Protein AF-C9KLF7-F1 (afdb_monomer_lite)

Organism: NCBI:txid500635

Structure (mmCIF, N/CA/C/O backbone):
data_AF-C9KLF7-F1
#
_entry.id   AF-C9KLF7-F1
#
loop_
_atom_site.group_PDB
_atom_site.id
_atom_site.type_symbol
_atom_site.label_atom_id
_atom_site.label_alt_id
_atom_site.label_comp_id
_atom_site.label_asym_id
_atom_site.label_entity_id
_atom_site.label_seq_id
_atom_site.pdbx_PDB_ins_code
_atom_site.Cartn_x
_atom_site.Cartn_y
_atom_site.Cartn_z
_atom_site.occupancy
_atom_site.B_iso_or_equiv
_atom_site.auth_seq_id
_atom_site.auth_comp_id
_atom_site.auth_asym_id
_atom_site.auth_atom_id
_atom_site.pdbx_PDB_model_num
ATOM 1 N N . MET A 1 1 ? 39.284 29.975 -32.356 1.00 48.41 1 MET A N 1
ATOM 2 C CA . MET A 1 1 ? 38.634 29.944 -31.021 1.00 48.41 1 MET A CA 1
ATOM 3 C C . MET A 1 1 ? 37.296 29.178 -30.977 1.00 48.41 1 MET A C 1
ATOM 5 O O . MET A 1 1 ? 36.708 29.087 -29.910 1.00 48.41 1 MET A O 1
ATOM 9 N N . VAL A 1 2 ? 36.817 28.586 -32.087 1.00 53.69 2 VAL A N 1
ATOM 10 C CA . VAL A 1 2 ? 35.527 27.852 -32.143 1.00 53.69 2 VAL A CA 1
ATOM 11 C C . VAL A 1 2 ? 35.676 26.346 -31.853 1.00 53.69 2 VAL A C 1
ATOM 13 O O . VAL A 1 2 ? 34.782 25.746 -31.265 1.00 53.69 2 VAL A O 1
ATOM 16 N N . LEU A 1 3 ? 36.837 25.745 -32.152 1.00 50.44 3 LEU A N 1
ATOM 17 C CA . LEU A 1 3 ? 37.071 24.299 -31.981 1.00 50.44 3 LEU A CA 1
ATOM 18 C C . LEU A 1 3 ? 37.065 23.832 -30.508 1.00 50.44 3 LEU A C 1
ATOM 20 O O . LEU A 1 3 ? 36.621 22.731 -30.203 1.00 50.44 3 LEU A O 1
ATOM 24 N N . TRP A 1 4 ? 37.508 24.682 -29.575 1.00 48.72 4 TRP A N 1
ATOM 25 C CA . TRP A 1 4 ? 37.531 24.361 -28.138 1.00 48.72 4 TRP A CA 1
ATOM 26 C C . TRP A 1 4 ? 36.149 24.425 -27.472 1.00 48.72 4 TRP A C 1
ATOM 28 O O . TRP A 1 4 ? 35.921 23.769 -26.458 1.00 48.72 4 TRP A O 1
ATOM 38 N N . LYS A 1 5 ? 35.202 25.175 -28.050 1.00 50.78 5 LYS A N 1
ATOM 39 C CA . LYS A 1 5 ? 33.860 25.362 -27.479 1.00 50.78 5 LYS A CA 1
ATOM 40 C C . LYS A 1 5 ? 32.956 24.141 -27.714 1.00 50.78 5 LYS A C 1
ATOM 42 O O . LYS A 1 5 ? 32.103 23.855 -26.881 1.00 50.78 5 LYS A O 1
ATOM 47 N N . GLY A 1 6 ? 33.203 23.370 -28.780 1.00 52.84 6 GLY A N 1
ATOM 48 C CA . GLY A 1 6 ? 32.495 22.113 -29.071 1.00 52.84 6 GLY A CA 1
ATOM 49 C C . GLY A 1 6 ? 32.897 20.938 -28.168 1.00 52.84 6 GLY A C 1
ATOM 50 O O . GLY A 1 6 ? 32.041 20.153 -27.770 1.00 52.84 6 GLY A O 1
ATOM 51 N N . ILE A 1 7 ? 34.172 20.851 -27.771 1.00 56.72 7 ILE A N 1
ATOM 52 C CA . ILE A 1 7 ? 34.687 19.773 -26.901 1.00 56.72 7 ILE A CA 1
ATOM 53 C C . ILE A 1 7 ? 34.105 19.876 -25.480 1.00 56.72 7 ILE A C 1
ATOM 55 O O . ILE A 1 7 ? 33.766 18.860 -24.873 1.00 56.72 7 ILE A O 1
ATOM 59 N N . GLY A 1 8 ? 33.934 21.099 -24.962 1.00 54.38 8 GLY A N 1
ATOM 60 C CA . GLY A 1 8 ? 33.305 21.333 -23.657 1.00 54.38 8 GLY A CA 1
ATOM 61 C C . GLY A 1 8 ? 31.818 20.958 -23.624 1.00 54.38 8 GLY A C 1
ATOM 62 O O . GLY A 1 8 ? 31.370 20.303 -22.688 1.00 54.38 8 GLY A O 1
ATOM 63 N N . ILE A 1 9 ? 31.061 21.301 -24.674 1.00 56.31 9 ILE A N 1
ATOM 64 C CA . ILE A 1 9 ? 29.629 20.967 -24.789 1.00 56.31 9 ILE A CA 1
ATOM 65 C C . ILE A 1 9 ? 29.423 19.447 -24.895 1.00 56.31 9 ILE A C 1
ATOM 67 O O . ILE A 1 9 ? 28.538 18.898 -24.241 1.00 56.31 9 ILE A O 1
ATOM 71 N N . MET A 1 10 ? 30.276 18.752 -25.654 1.00 57.62 10 MET A N 1
ATOM 72 C CA . MET A 1 10 ? 30.195 17.298 -25.837 1.00 57.62 10 MET A CA 1
ATOM 73 C C . MET A 1 10 ? 30.495 16.523 -24.540 1.00 57.62 10 MET A C 1
ATOM 75 O O . MET A 1 10 ? 29.794 15.563 -24.225 1.00 57.62 10 MET A O 1
ATOM 79 N N . LYS A 1 11 ? 31.473 16.976 -23.736 1.00 59.22 11 LYS A N 1
ATOM 80 C CA . LYS A 1 11 ? 31.754 16.405 -22.403 1.00 59.22 11 LYS A CA 1
ATOM 81 C C . LYS A 1 11 ? 30.580 16.568 -21.436 1.00 59.22 11 LYS A C 1
ATOM 83 O O . LYS A 1 11 ? 30.246 15.625 -20.724 1.00 59.22 11 LYS A O 1
ATOM 88 N N . ASN A 1 12 ? 29.941 17.736 -21.434 1.00 66.06 12 ASN A N 1
ATOM 89 C CA . ASN A 1 12 ? 28.824 18.022 -20.533 1.00 66.06 12 ASN A CA 1
ATOM 90 C C . ASN A 1 12 ? 27.560 17.232 -20.916 1.00 66.06 12 ASN A C 1
ATOM 92 O O . ASN A 1 12 ? 26.843 16.767 -20.036 1.00 66.06 12 ASN A O 1
ATOM 96 N N . GLY A 1 13 ? 27.320 17.019 -22.215 1.00 67.50 13 GLY A N 1
ATOM 97 C CA . GLY A 1 13 ? 26.213 16.188 -22.699 1.00 67.50 13 GLY A CA 1
ATOM 98 C C . GLY A 1 13 ? 26.363 14.708 -22.331 1.00 67.50 13 GLY A C 1
ATOM 99 O O . GLY A 1 13 ? 25.402 14.084 -21.892 1.00 67.50 13 GLY A O 1
ATOM 100 N N . ILE A 1 14 ? 27.576 14.152 -22.430 1.00 77.44 14 ILE A N 1
ATOM 101 C CA . ILE A 1 14 ? 27.846 12.760 -22.029 1.00 77.44 14 ILE A CA 1
ATOM 102 C C . ILE A 1 14 ? 27.656 12.578 -20.517 1.00 77.44 14 ILE A C 1
ATOM 104 O O . ILE A 1 14 ? 27.043 11.602 -20.089 1.00 77.44 14 ILE A O 1
ATOM 108 N N . LEU A 1 15 ? 28.115 13.534 -19.702 1.00 78.31 15 LEU A N 1
ATOM 109 C CA . LEU A 1 15 ? 27.893 13.506 -18.253 1.00 78.31 15 LEU A CA 1
ATOM 110 C C . LEU A 1 15 ? 26.402 13.586 -17.890 1.00 78.31 15 LEU A C 1
ATOM 112 O O . LEU A 1 15 ? 25.971 12.902 -16.966 1.00 78.31 15 LEU A O 1
ATOM 116 N N . ALA A 1 16 ? 25.605 14.352 -18.641 1.00 79.56 16 ALA A N 1
ATOM 117 C CA . ALA A 1 16 ? 24.156 14.414 -18.449 1.00 79.56 16 ALA A CA 1
ATOM 118 C C . ALA A 1 16 ? 23.462 13.073 -18.754 1.00 79.56 16 ALA A C 1
ATOM 120 O O . ALA A 1 16 ? 22.569 12.666 -18.014 1.00 79.56 16 ALA A O 1
ATOM 121 N N . ILE A 1 17 ? 23.902 12.355 -19.794 1.00 82.69 17 ILE A N 1
ATOM 122 C CA . ILE A 1 17 ? 23.372 11.024 -20.133 1.00 82.69 17 ILE A CA 1
ATOM 123 C C . ILE A 1 17 ? 23.736 10.007 -19.049 1.00 82.69 17 ILE A C 1
ATOM 125 O O . ILE A 1 17 ? 22.870 9.266 -18.595 1.00 82.69 17 ILE A O 1
ATOM 129 N N . ILE A 1 18 ? 24.988 10.003 -18.584 1.00 84.19 18 ILE A N 1
ATOM 130 C CA . ILE A 1 18 ? 25.418 9.122 -17.489 1.00 84.19 18 ILE A CA 1
ATOM 131 C C . ILE A 1 18 ? 24.610 9.424 -16.221 1.00 84.19 18 ILE A C 1
ATOM 133 O O . ILE A 1 18 ? 24.125 8.497 -15.576 1.00 84.19 18 ILE A O 1
ATOM 137 N N . GLY A 1 19 ? 24.400 10.703 -15.900 1.00 83.69 19 GLY A N 1
ATOM 138 C CA . GLY A 1 19 ? 23.548 11.124 -14.788 1.00 83.69 19 GLY A CA 1
ATOM 139 C C . GLY A 1 19 ? 22.113 10.605 -14.911 1.00 83.69 19 GLY A C 1
ATOM 140 O O . GLY A 1 19 ? 21.583 10.057 -13.948 1.00 83.69 19 GLY A O 1
ATOM 141 N N . LEU A 1 20 ? 21.510 10.693 -16.101 1.00 83.56 20 LEU A N 1
ATOM 142 C CA . LEU A 1 20 ? 20.179 10.142 -16.378 1.00 83.56 20 LEU A CA 1
ATOM 143 C C . LEU A 1 20 ? 20.131 8.616 -16.252 1.00 83.56 20 LEU A C 1
ATOM 145 O O . LEU A 1 20 ? 19.166 8.088 -15.708 1.00 83.56 20 LEU A O 1
ATOM 149 N N . CYS A 1 21 ? 21.160 7.902 -16.712 1.00 83.69 21 CYS A N 1
ATOM 150 C CA . CYS A 1 21 ? 21.231 6.447 -16.588 1.00 83.69 21 CYS A CA 1
ATOM 151 C C . CYS A 1 21 ? 21.374 6.001 -15.128 1.00 83.69 21 CYS A C 1
ATOM 153 O O . CYS A 1 21 ? 20.698 5.064 -14.710 1.00 83.69 21 CYS A O 1
ATOM 155 N N . VAL A 1 22 ? 22.213 6.683 -14.342 1.00 84.25 22 VAL A N 1
ATOM 156 C CA . VAL A 1 22 ? 22.367 6.406 -12.907 1.00 84.25 22 VAL A CA 1
ATOM 157 C C . VAL A 1 22 ? 21.068 6.721 -12.166 1.00 84.25 22 VAL A C 1
ATOM 159 O O . VAL A 1 22 ? 20.605 5.897 -11.384 1.00 84.25 22 VAL A O 1
ATOM 162 N N . TRP A 1 23 ? 20.432 7.859 -12.454 1.00 84.31 23 TRP A N 1
ATOM 163 C CA . TRP A 1 23 ? 19.149 8.224 -11.852 1.00 84.31 23 TRP A CA 1
ATOM 164 C C . TRP A 1 23 ? 18.035 7.234 -12.216 1.00 84.31 23 TRP A C 1
ATOM 166 O O . TRP A 1 23 ? 17.331 6.745 -11.338 1.00 84.31 23 TRP A O 1
ATOM 176 N N . GLY A 1 24 ? 17.913 6.872 -13.496 1.00 81.75 24 GLY A N 1
ATOM 177 C CA . GLY A 1 24 ? 16.949 5.873 -13.960 1.00 81.75 24 GLY A CA 1
ATOM 178 C C . GLY A 1 24 ? 17.177 4.495 -13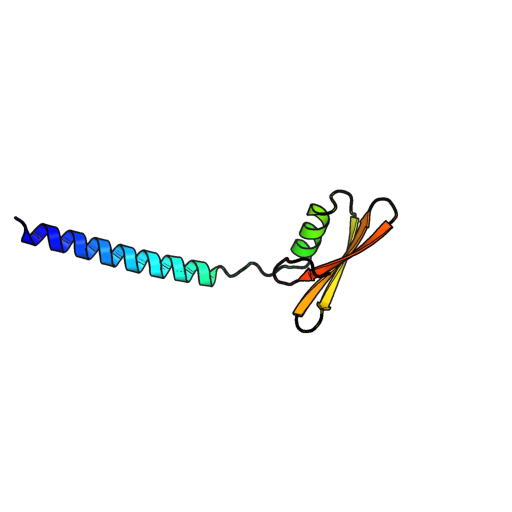.332 1.00 81.75 24 GLY A C 1
ATOM 179 O O . GLY A 1 24 ? 16.218 3.832 -12.946 1.00 81.75 24 GLY A O 1
ATOM 180 N N . GLY A 1 25 ? 18.438 4.089 -13.157 1.00 81.00 25 GLY A N 1
ATOM 181 C CA . GLY A 1 25 ? 18.797 2.855 -12.457 1.00 81.00 25 GLY A CA 1
ATOM 182 C C . GLY A 1 25 ? 18.438 2.882 -10.969 1.00 81.00 25 GLY A C 1
ATOM 183 O O . GLY A 1 25 ? 17.918 1.897 -10.453 1.00 81.00 25 GLY A O 1
ATOM 184 N N . LEU A 1 26 ? 18.647 4.013 -10.287 1.00 78.44 26 LEU A N 1
ATOM 185 C CA . LEU A 1 26 ? 18.266 4.183 -8.881 1.00 78.44 26 LEU A CA 1
ATOM 186 C C . LEU A 1 26 ? 16.747 4.143 -8.685 1.00 78.44 26 LEU A C 1
ATOM 188 O O . LEU A 1 26 ? 16.287 3.514 -7.738 1.00 78.44 26 LEU A O 1
ATOM 192 N N . LEU A 1 27 ? 15.968 4.732 -9.595 1.00 74.69 27 LEU A N 1
ATOM 193 C CA . LEU A 1 27 ? 14.503 4.641 -9.563 1.00 74.69 27 LEU A CA 1
ATOM 194 C C . LEU A 1 27 ? 14.005 3.198 -9.740 1.00 74.69 27 LEU A C 1
ATOM 196 O O . LEU A 1 27 ? 13.039 2.801 -9.096 1.00 74.69 27 LEU A O 1
ATOM 200 N N . MET A 1 28 ? 14.685 2.395 -10.563 1.00 70.25 28 MET A N 1
ATOM 201 C CA . MET A 1 28 ? 14.383 0.963 -10.702 1.00 70.25 28 MET A CA 1
ATOM 202 C C . MET A 1 28 ? 14.748 0.171 -9.434 1.00 70.25 28 MET A C 1
ATOM 204 O O . MET A 1 28 ? 14.046 -0.771 -9.076 1.00 70.25 28 MET A O 1
ATOM 208 N N . LEU A 1 29 ? 15.829 0.558 -8.747 1.00 66.06 29 LEU A N 1
ATOM 209 C CA . LEU A 1 29 ? 16.325 -0.085 -7.522 1.00 66.06 29 LEU A CA 1
ATOM 210 C C . LEU A 1 29 ? 15.516 0.265 -6.273 1.00 66.06 29 LEU A C 1
ATOM 212 O O . LEU A 1 29 ? 15.429 -0.556 -5.366 1.00 66.06 29 LEU A O 1
ATOM 216 N N . GLN A 1 30 ? 14.934 1.465 -6.220 1.00 64.81 30 GLN A N 1
ATOM 217 C CA . GLN A 1 30 ? 14.078 1.869 -5.106 1.00 64.81 30 GLN A CA 1
ATOM 218 C C . GLN A 1 30 ? 12.827 0.993 -5.007 1.00 64.81 30 GLN A C 1
ATOM 220 O O . GLN A 1 30 ? 12.348 0.783 -3.897 1.00 64.81 30 GLN A O 1
ATOM 225 N N . GLY A 1 31 ? 12.365 0.418 -6.127 1.00 56.94 31 GLY A N 1
ATOM 226 C CA . GLY A 1 31 ? 11.166 -0.412 -6.166 1.00 56.94 31 GLY A CA 1
ATOM 227 C C . GLY A 1 31 ? 9.920 0.372 -5.743 1.00 56.94 31 GLY A C 1
ATOM 228 O O . GLY A 1 31 ? 9.972 1.389 -5.055 1.00 56.94 31 GLY A O 1
ATOM 229 N N . THR A 1 32 ? 8.744 -0.069 -6.165 1.00 58.78 32 THR A N 1
ATOM 230 C CA . THR A 1 32 ? 7.519 0.395 -5.505 1.00 58.78 32 THR A CA 1
ATOM 231 C C . THR A 1 32 ? 7.525 -0.221 -4.103 1.00 58.78 32 THR A C 1
ATOM 233 O O . THR A 1 32 ? 7.738 -1.436 -4.015 1.00 58.78 32 THR A O 1
ATOM 236 N N . PRO A 1 33 ? 7.351 0.550 -3.011 1.00 58.66 33 PRO A N 1
ATOM 237 C CA . PRO A 1 33 ? 7.212 -0.046 -1.691 1.00 58.66 33 PRO A CA 1
ATOM 238 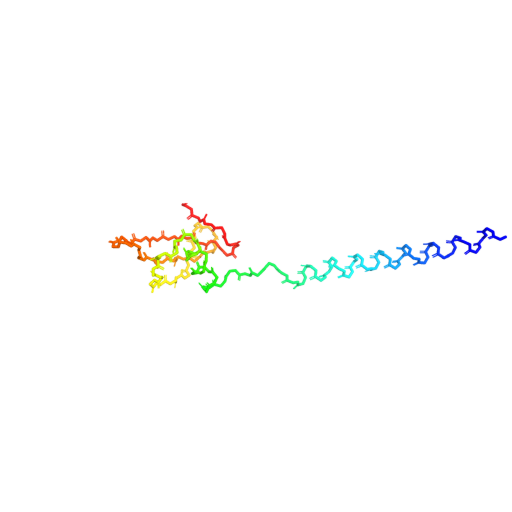C C . PRO A 1 33 ? 6.036 -1.017 -1.758 1.00 58.66 33 PRO A C 1
ATOM 240 O O . PRO A 1 33 ? 4.906 -0.614 -2.034 1.00 58.66 33 PRO A O 1
ATOM 243 N N . LYS A 1 34 ? 6.327 -2.312 -1.607 1.00 60.38 34 LYS A N 1
ATOM 244 C CA . LYS A 1 34 ? 5.278 -3.325 -1.532 1.00 60.38 34 LYS A CA 1
ATOM 245 C C . LYS A 1 34 ? 4.454 -3.020 -0.294 1.00 60.38 34 LYS A C 1
ATOM 247 O O . LYS A 1 34 ? 5.028 -2.807 0.774 1.00 60.38 34 LYS A O 1
ATOM 252 N N . VAL A 1 35 ? 3.137 -2.976 -0.456 1.00 66.19 35 VAL A N 1
ATOM 253 C CA . VAL A 1 35 ? 2.227 -2.797 0.673 1.00 66.19 35 VAL A CA 1
ATOM 254 C C . VAL A 1 35 ? 2.482 -3.928 1.661 1.00 66.19 35 VAL A C 1
ATOM 256 O O . VAL A 1 35 ? 2.386 -5.098 1.301 1.00 66.19 35 VAL A O 1
ATOM 259 N N . SER A 1 36 ? 2.880 -3.568 2.876 1.00 73.25 36 SER A N 1
ATOM 260 C CA . SER A 1 36 ? 2.902 -4.463 4.028 1.00 73.25 36 SER A CA 1
ATOM 261 C C . SER A 1 36 ? 1.545 -4.421 4.731 1.00 73.25 36 SER A C 1
ATOM 263 O O . SER A 1 36 ? 0.735 -3.527 4.478 1.00 73.25 36 SER A O 1
ATOM 265 N N . GLU A 1 37 ? 1.309 -5.348 5.658 1.00 73.00 37 GLU A N 1
ATOM 266 C CA . GLU A 1 37 ? 0.105 -5.355 6.501 1.00 73.00 37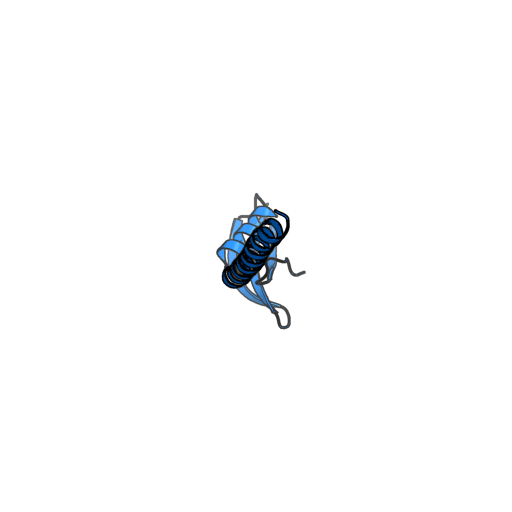 GLU A CA 1
ATOM 267 C C . GLU A 1 37 ? -0.133 -4.006 7.204 1.00 73.00 37 GLU A C 1
ATOM 269 O O . GLU A 1 37 ? -1.265 -3.533 7.282 1.00 73.00 37 GLU A O 1
ATOM 274 N N . GLU A 1 38 ? 0.943 -3.351 7.650 1.00 74.50 38 GLU A N 1
ATOM 275 C CA . GLU A 1 38 ? 0.904 -2.031 8.289 1.00 74.50 38 GLU A CA 1
ATOM 276 C C . GLU A 1 38 ? 0.425 -0.939 7.323 1.00 74.50 38 GLU A C 1
ATOM 278 O O . GLU A 1 38 ? -0.447 -0.147 7.668 1.00 74.50 38 GLU A O 1
ATOM 283 N N . ILE A 1 39 ? 0.923 -0.941 6.082 1.00 76.00 39 ILE A N 1
ATOM 284 C CA . ILE A 1 39 ? 0.492 0.012 5.048 1.00 76.00 39 ILE A CA 1
ATOM 285 C C . ILE A 1 39 ? -0.968 -0.253 4.659 1.00 76.00 39 ILE A C 1
ATOM 287 O O . ILE A 1 39 ? -1.725 0.686 4.428 1.00 76.00 39 ILE A O 1
ATOM 291 N N . ALA A 1 40 ? -1.397 -1.518 4.613 1.00 75.38 40 ALA A N 1
ATOM 292 C CA . ALA A 1 40 ? -2.789 -1.860 4.334 1.00 75.38 40 ALA A CA 1
ATOM 293 C C . ALA A 1 40 ? -3.734 -1.341 5.432 1.00 75.38 40 ALA A C 1
ATOM 295 O O . ALA A 1 40 ? -4.796 -0.799 5.118 1.00 75.38 40 ALA A O 1
ATOM 296 N N . ALA A 1 41 ? -3.340 -1.454 6.704 1.00 77.44 41 ALA A N 1
ATOM 297 C CA . ALA A 1 41 ? -4.079 -0.873 7.821 1.00 77.44 41 ALA A CA 1
ATOM 298 C C . ALA A 1 41 ? -4.127 0.663 7.742 1.00 77.44 41 ALA A C 1
ATOM 300 O O . ALA A 1 41 ? -5.196 1.248 7.916 1.00 77.44 41 ALA A O 1
ATOM 301 N N . ASP A 1 42 ? -3.004 1.308 7.421 1.00 80.50 42 ASP A N 1
ATOM 302 C CA . ASP A 1 42 ? -2.895 2.770 7.317 1.00 80.50 42 ASP A CA 1
ATOM 303 C C . ASP A 1 42 ? -3.747 3.342 6.166 1.00 80.50 42 ASP A C 1
ATOM 305 O O . ASP A 1 42 ? -4.404 4.378 6.304 1.00 80.50 42 ASP A O 1
ATOM 309 N N . VAL A 1 43 ? -3.845 2.618 5.044 1.00 79.25 43 VAL A N 1
ATOM 310 C CA . VAL A 1 43 ? -4.761 2.952 3.938 1.00 79.25 43 VAL A CA 1
ATOM 311 C C . VAL A 1 43 ? -6.215 2.950 4.413 1.00 79.25 43 VAL A C 1
ATOM 313 O O . VAL A 1 43 ? -6.967 3.873 4.097 1.00 79.25 43 VAL A O 1
ATOM 316 N N . VAL A 1 44 ? -6.622 1.950 5.200 1.00 78.31 44 VAL A N 1
ATOM 317 C CA . VAL A 1 44 ? -7.990 1.876 5.736 1.00 78.31 44 VAL A CA 1
ATOM 318 C C . VAL A 1 44 ? -8.247 2.957 6.781 1.00 78.31 44 VAL A C 1
ATOM 320 O O . VAL A 1 44 ? -9.305 3.577 6.731 1.00 78.31 44 VAL A O 1
ATOM 323 N N . GLN A 1 45 ? -7.287 3.259 7.656 1.00 79.62 45 GLN A N 1
ATOM 324 C CA . GLN A 1 45 ? -7.408 4.367 8.612 1.00 79.62 45 GLN A CA 1
ATOM 325 C C . GLN A 1 45 ? -7.479 5.732 7.918 1.00 79.62 45 GLN A C 1
ATOM 327 O O . GLN A 1 45 ? -8.219 6.612 8.350 1.00 79.62 45 GLN A O 1
ATOM 332 N N . THR A 1 46 ? -6.773 5.911 6.802 1.00 79.69 46 THR A N 1
ATOM 333 C CA . THR A 1 46 ? -6.865 7.137 5.995 1.00 79.69 46 THR A CA 1
ATOM 334 C C . THR A 1 46 ? -8.266 7.318 5.401 1.00 79.69 46 THR A C 1
ATOM 336 O O . THR A 1 46 ? -8.773 8.438 5.328 1.00 79.69 46 THR A O 1
ATOM 339 N N . LEU A 1 47 ? -8.904 6.225 4.975 1.00 78.38 47 LEU A N 1
ATOM 340 C CA . LEU A 1 47 ? -10.255 6.242 4.403 1.00 78.38 47 LEU A CA 1
ATOM 341 C C . LEU A 1 47 ? -11.346 6.343 5.472 1.00 78.38 47 LEU A C 1
ATOM 343 O O . LEU A 1 47 ? -12.376 6.977 5.241 1.00 78.38 47 LEU A O 1
ATOM 347 N N . HIS A 1 48 ? -11.102 5.740 6.632 1.00 78.12 48 HIS A N 1
ATOM 348 C CA . HIS A 1 48 ? -12.000 5.695 7.774 1.00 78.12 48 HIS A CA 1
ATOM 349 C C . HIS A 1 48 ? -11.240 6.134 9.036 1.00 78.12 48 HIS A C 1
ATOM 351 O O . HIS A 1 48 ? -10.768 5.296 9.802 1.00 78.12 48 HIS A O 1
ATOM 357 N N . PRO A 1 49 ? -11.126 7.450 9.300 1.00 75.44 49 PRO A N 1
ATOM 358 C CA . PRO A 1 49 ? -10.319 7.980 10.407 1.00 75.44 49 PRO A CA 1
ATOM 359 C C . PRO A 1 49 ? -10.799 7.552 11.797 1.00 75.44 49 PRO A C 1
ATOM 361 O O . PRO A 1 49 ? -10.079 7.712 12.779 1.00 75.44 49 PRO A O 1
ATOM 364 N N . GLN A 1 50 ? -12.040 7.067 11.893 1.00 75.81 50 GLN A N 1
ATOM 365 C CA . GLN A 1 50 ? -12.648 6.573 13.128 1.00 75.81 50 GLN A CA 1
ATOM 366 C C . GLN A 1 50 ? -12.722 5.042 13.177 1.00 75.81 50 GLN A C 1
ATOM 368 O O . GLN A 1 50 ? -13.335 4.498 14.097 1.00 75.81 50 GLN A O 1
ATOM 373 N N . ALA A 1 51 ? -12.144 4.353 12.190 1.00 74.56 51 ALA A N 1
ATOM 374 C CA . ALA A 1 51 ? -12.126 2.906 12.138 1.00 74.56 51 ALA A CA 1
ATOM 375 C C . ALA A 1 51 ? -11.032 2.328 13.035 1.00 74.56 51 ALA A C 1
ATOM 377 O O . ALA A 1 51 ? -9.852 2.658 12.909 1.00 74.56 51 ALA A O 1
ATOM 378 N N . GLU A 1 52 ? -11.424 1.401 13.899 1.00 76.81 52 GLU A N 1
ATOM 379 C CA . GLU A 1 52 ? -10.492 0.552 14.627 1.00 76.81 52 GLU A CA 1
ATOM 380 C C . GLU A 1 52 ? -10.191 -0.679 13.767 1.00 76.81 52 GLU A C 1
ATOM 382 O O . GLU A 1 52 ? -11.095 -1.451 13.434 1.00 76.81 52 GLU A O 1
ATOM 387 N N . VAL A 1 53 ? -8.933 -0.828 13.341 1.00 78.38 53 VAL A N 1
ATOM 388 C CA . VAL A 1 53 ? -8.488 -1.989 12.558 1.00 78.38 53 VAL A CA 1
ATOM 389 C C . VAL A 1 53 ? -8.349 -3.175 13.505 1.00 78.38 53 VAL A C 1
ATOM 391 O O . VAL A 1 53 ? -7.524 -3.153 14.414 1.00 78.38 53 VAL A O 1
ATOM 394 N N . GLU A 1 54 ? -9.159 -4.206 13.289 1.00 77.94 54 GLU A N 1
ATOM 395 C CA . GLU A 1 54 ? -9.217 -5.377 14.165 1.00 77.94 54 GLU A CA 1
ATOM 396 C C . GLU A 1 54 ? -8.229 -6.457 13.720 1.00 77.94 54 GLU A C 1
ATOM 398 O O . GLU A 1 54 ? -7.566 -7.083 14.545 1.00 77.94 54 GLU A O 1
ATOM 403 N N . ASN A 1 55 ? -8.122 -6.686 12.408 1.00 77.62 55 ASN A N 1
ATOM 404 C CA . ASN A 1 55 ? -7.236 -7.708 11.868 1.00 77.62 55 ASN A CA 1
ATOM 405 C C . ASN A 1 55 ? -6.867 -7.428 10.406 1.00 77.62 55 ASN A C 1
ATOM 407 O O . ASN A 1 55 ? -7.706 -6.983 9.618 1.00 77.62 55 ASN A O 1
ATOM 411 N N . VAL A 1 56 ? -5.633 -7.766 10.033 1.00 82.19 56 VAL A N 1
ATOM 412 C CA . VAL A 1 56 ? -5.155 -7.770 8.647 1.00 82.19 56 VAL A CA 1
ATOM 413 C C . VAL A 1 56 ? -4.778 -9.201 8.292 1.00 82.19 56 VAL A C 1
ATOM 415 O O . VAL A 1 56 ? -4.103 -9.881 9.057 1.00 82.19 56 VAL A O 1
ATOM 418 N N . THR A 1 57 ? -5.264 -9.711 7.165 1.00 81.56 57 THR A N 1
ATOM 419 C CA . THR A 1 57 ? -4.986 -11.088 6.736 1.00 81.56 57 THR A CA 1
ATOM 420 C C . THR A 1 57 ? -4.544 -11.114 5.283 1.00 81.56 57 THR A C 1
ATOM 422 O O . THR A 1 57 ? -5.221 -10.547 4.421 1.00 81.56 57 THR A O 1
ATOM 425 N N . ASP A 1 58 ? -3.449 -11.820 4.999 1.00 80.75 58 ASP A N 1
ATOM 426 C CA . ASP A 1 58 ? -3.043 -12.131 3.631 1.00 80.75 58 ASP A CA 1
ATOM 427 C C . ASP A 1 58 ? -4.143 -12.920 2.917 1.00 80.75 58 ASP A C 1
ATOM 429 O O . ASP A 1 58 ? -4.656 -13.934 3.400 1.00 80.75 58 ASP A O 1
ATOM 433 N N . THR A 1 59 ? -4.512 -12.464 1.730 1.00 79.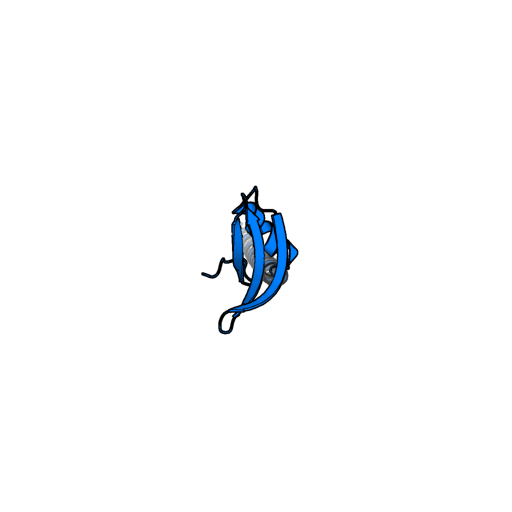75 59 THR A N 1
ATOM 434 C CA . THR A 1 59 ? -5.509 -13.114 0.894 1.00 79.75 59 THR A CA 1
ATOM 435 C C . THR A 1 59 ? -5.151 -12.993 -0.584 1.00 79.75 59 THR A C 1
ATOM 437 O O . THR A 1 59 ? -4.125 -12.442 -0.985 1.00 79.75 59 THR A O 1
ATOM 440 N N . THR A 1 60 ? -5.977 -13.584 -1.432 1.00 77.25 60 THR A N 1
ATOM 441 C CA . THR A 1 60 ? -5.824 -13.513 -2.884 1.00 77.25 60 THR A CA 1
ATOM 442 C C . THR A 1 60 ? -7.193 -13.193 -3.460 1.00 77.25 60 THR A C 1
ATOM 444 O O . THR A 1 60 ? -8.164 -13.896 -3.177 1.00 77.25 60 THR A O 1
ATOM 447 N N . VAL A 1 61 ? -7.293 -12.112 -4.230 1.00 77.00 61 VAL A N 1
ATOM 448 C CA . VAL A 1 61 ? -8.522 -11.726 -4.930 1.00 77.00 61 VAL A CA 1
ATOM 449 C C . VAL A 1 61 ? -8.311 -12.055 -6.403 1.00 77.00 61 VAL A C 1
ATOM 451 O O . VAL A 1 61 ? -7.564 -11.384 -7.109 1.00 77.00 61 VAL A O 1
ATOM 454 N N . GLY A 1 62 ? -8.922 -13.147 -6.866 1.00 80.81 62 GLY A N 1
ATOM 455 C CA . GLY A 1 62 ? -8.629 -13.693 -8.193 1.00 80.81 62 GLY A CA 1
ATOM 456 C C . GLY A 1 62 ? -7.217 -14.288 -8.258 1.00 80.81 62 GLY A C 1
ATOM 457 O O . GLY A 1 62 ? -6.909 -15.210 -7.504 1.00 80.81 62 GLY A O 1
ATOM 458 N N . SER A 1 63 ? -6.376 -13.783 -9.167 1.00 76.75 63 SER A N 1
ATOM 459 C CA . SER A 1 63 ? -4.956 -14.162 -9.293 1.00 76.75 63 SER A CA 1
ATOM 460 C C . SER A 1 63 ? -4.002 -13.287 -8.480 1.00 76.75 63 SER A C 1
ATOM 462 O O . SER A 1 63 ? -2.819 -13.616 -8.384 1.00 76.75 63 SER A O 1
ATOM 464 N N . ASP A 1 64 ? -4.497 -12.186 -7.914 1.00 78.25 64 ASP A N 1
ATOM 465 C CA . ASP A 1 64 ? -3.656 -11.127 -7.371 1.00 78.25 64 ASP A CA 1
ATOM 466 C C . ASP A 1 64 ? -3.611 -11.203 -5.844 1.00 78.25 64 ASP A C 1
ATOM 468 O O . ASP A 1 64 ? -4.626 -11.419 -5.173 1.00 78.25 64 ASP A O 1
ATOM 472 N N . ARG A 1 65 ? -2.411 -11.040 -5.280 1.00 80.75 65 ARG A N 1
ATOM 473 C CA . ARG A 1 65 ? -2.216 -10.980 -3.829 1.00 80.75 65 ARG A CA 1
ATOM 474 C C . ARG A 1 65 ? -2.797 -9.687 -3.266 1.00 80.75 65 ARG A C 1
ATOM 476 O O . ARG A 1 65 ? -2.608 -8.610 -3.832 1.00 80.75 65 ARG A O 1
ATOM 483 N N . ALA A 1 66 ? -3.483 -9.810 -2.138 1.00 84.75 66 ALA A N 1
ATOM 484 C CA . ALA A 1 66 ? -4.138 -8.704 -1.462 1.00 84.75 66 ALA A CA 1
ATOM 485 C C . ALA A 1 66 ? -4.135 -8.912 0.057 1.00 84.75 66 ALA A C 1
ATOM 487 O O . ALA A 1 66 ? -3.998 -10.025 0.551 1.00 84.75 66 ALA A O 1
ATOM 488 N N . TYR A 1 67 ? -4.362 -7.838 0.793 1.00 83.50 67 TYR A N 1
ATOM 489 C CA . TYR A 1 67 ? -4.558 -7.809 2.230 1.00 83.50 67 TYR A CA 1
ATOM 490 C C . TYR A 1 67 ? -6.025 -7.531 2.519 1.00 83.50 67 TYR A C 1
ATOM 492 O O . TYR A 1 67 ? -6.582 -6.536 2.058 1.00 83.50 67 TYR A O 1
ATOM 500 N N . ARG A 1 68 ? -6.676 -8.407 3.279 1.00 83.75 68 ARG A N 1
ATOM 501 C CA . ARG A 1 68 ? -8.015 -8.153 3.808 1.00 83.75 68 ARG A CA 1
ATOM 502 C C . ARG A 1 68 ? -7.887 -7.474 5.157 1.00 83.75 68 ARG A C 1
ATOM 504 O O . ARG A 1 68 ? -7.342 -8.058 6.086 1.00 83.75 68 ARG A O 1
ATOM 511 N N . VAL A 1 69 ? -8.415 -6.265 5.251 1.00 83.19 69 VAL A N 1
ATOM 512 C CA . VAL A 1 69 ? -8.410 -5.452 6.462 1.00 83.19 69 VAL A CA 1
ATOM 513 C C . VAL A 1 69 ? -9.830 -5.423 7.012 1.00 83.19 69 VAL A C 1
ATOM 515 O O . VAL A 1 69 ? -10.748 -4.912 6.365 1.00 83.19 69 VAL A O 1
ATOM 518 N N . ALA A 1 70 ? -10.015 -6.019 8.186 1.00 84.75 70 ALA A N 1
ATOM 519 C CA . ALA A 1 70 ? -11.252 -5.944 8.948 1.00 84.75 70 ALA A CA 1
ATOM 520 C C . ALA A 1 70 ? -11.195 -4.726 9.872 1.00 84.75 70 ALA A C 1
ATOM 522 O O . ALA A 1 70 ? -10.210 -4.531 10.589 1.00 84.75 70 ALA A O 1
ATOM 523 N N . TYR A 1 71 ? -12.243 -3.910 9.850 1.00 83.31 71 TYR A N 1
ATOM 524 C CA . TYR A 1 71 ? -12.318 -2.707 10.663 1.00 83.31 71 TYR A CA 1
ATOM 525 C C . TYR A 1 71 ? -13.719 -2.483 11.227 1.00 83.31 71 TYR A C 1
ATOM 527 O O . TYR A 1 71 ? -14.723 -2.887 10.636 1.00 83.31 71 TYR A O 1
ATOM 535 N N . TYR A 1 72 ? -13.782 -1.806 12.367 1.00 82.06 72 TYR A N 1
ATOM 536 C CA . TYR A 1 72 ? -15.023 -1.394 13.009 1.00 82.06 72 TYR A CA 1
ATOM 537 C C . TYR A 1 72 ? -15.128 0.125 13.025 1.00 82.06 72 TYR A C 1
ATOM 539 O O . TYR A 1 72 ? -14.258 0.806 13.554 1.00 82.06 72 TYR A O 1
ATOM 547 N N . GLU A 1 73 ? -16.224 0.662 12.494 1.00 80.81 73 GLU A N 1
ATOM 548 C CA . GLU A 1 73 ? -16.501 2.098 12.506 1.00 80.81 73 GLU A CA 1
ATOM 549 C C . GLU A 1 73 ? -17.946 2.344 12.954 1.00 80.81 73 GLU A C 1
ATOM 551 O O . GLU A 1 73 ? -18.898 1.809 12.382 1.00 80.81 73 GLU A O 1
ATOM 556 N N . GLY A 1 74 ? -18.129 3.135 14.017 1.00 77.50 74 GLY A N 1
ATOM 557 C CA . GLY A 1 74 ? -19.459 3.568 14.467 1.00 77.50 74 GLY A CA 1
ATOM 558 C C . GLY A 1 74 ? -20.446 2.427 14.767 1.00 77.50 74 GLY A C 1
ATOM 559 O O . GLY A 1 74 ? -21.646 2.577 14.537 1.00 77.50 74 GLY A O 1
ATOM 560 N N . GLY A 1 75 ? -19.954 1.274 15.237 1.00 78.38 75 GLY A N 1
ATOM 561 C CA . GLY A 1 75 ? -20.772 0.090 15.531 1.00 78.38 75 GLY A CA 1
ATOM 562 C C . GLY A 1 75 ? -21.106 -0.788 14.319 1.00 78.38 75 GLY A C 1
ATOM 563 O O . GLY A 1 75 ? -21.932 -1.694 14.438 1.00 78.38 75 GLY A O 1
ATOM 564 N N . LYS A 1 76 ? -20.483 -0.549 13.159 1.00 79.12 76 LYS A N 1
ATOM 565 C CA . LYS A 1 76 ? -20.595 -1.393 11.962 1.00 79.12 76 LYS A CA 1
ATOM 566 C C . LYS A 1 76 ? -19.244 -2.018 11.627 1.00 79.12 76 LYS A C 1
ATOM 568 O O . LYS A 1 76 ? -18.234 -1.323 11.605 1.00 79.12 76 LYS A O 1
ATOM 573 N N . ALA A 1 77 ? -19.256 -3.319 11.349 1.00 83.94 77 ALA A N 1
ATOM 574 C CA . ALA A 1 77 ? -18.093 -4.036 10.839 1.00 83.94 77 ALA A CA 1
ATOM 575 C C . ALA A 1 77 ? -17.987 -3.847 9.320 1.00 83.94 77 ALA A C 1
ATOM 577 O O . ALA A 1 77 ? -18.987 -3.982 8.605 1.00 83.94 77 ALA A O 1
ATOM 578 N N . GLY A 1 78 ? -16.782 -3.566 8.836 1.00 81.31 78 GLY A N 1
ATOM 579 C CA . GLY A 1 78 ? -16.427 -3.472 7.427 1.00 81.31 78 GLY A CA 1
ATOM 580 C C . GLY A 1 78 ? -15.221 -4.352 7.108 1.00 81.31 78 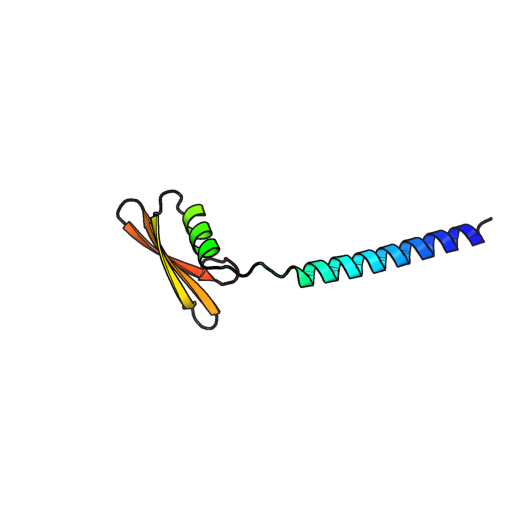GLY A C 1
ATOM 581 O O . GLY A 1 78 ? -14.382 -4.627 7.964 1.00 81.31 78 GLY A O 1
ATOM 582 N N . VAL A 1 79 ? -15.140 -4.817 5.862 1.00 83.81 79 VAL A N 1
ATOM 583 C CA . VAL A 1 79 ? -13.965 -5.528 5.345 1.00 83.81 79 VAL A CA 1
ATOM 584 C C . VAL A 1 79 ? -13.596 -4.911 4.010 1.00 83.81 79 VAL A C 1
ATOM 586 O O . VAL A 1 79 ? -14.436 -4.830 3.115 1.00 83.81 79 VAL A O 1
ATOM 589 N N . VAL A 1 80 ? -12.339 -4.504 3.874 1.00 85.44 80 VAL A N 1
ATOM 590 C CA . VAL A 1 80 ? -11.782 -3.937 2.643 1.00 85.44 80 VAL A CA 1
ATOM 591 C C . VAL A 1 80 ? -10.607 -4.796 2.195 1.00 85.44 80 VAL A C 1
ATOM 593 O O . VAL A 1 80 ? -9.800 -5.236 3.011 1.00 85.44 80 VAL A O 1
ATOM 596 N N . ALA A 1 81 ? -10.528 -5.070 0.895 1.00 86.81 81 ALA A N 1
ATOM 597 C CA . ALA A 1 81 ? -9.374 -5.723 0.297 1.00 86.81 81 ALA A CA 1
ATOM 598 C C . ALA A 1 81 ? -8.445 -4.662 -0.308 1.00 86.81 81 ALA A C 1
ATOM 600 O O . ALA A 1 81 ? -8.889 -3.804 -1.067 1.00 86.81 81 ALA A O 1
ATOM 601 N N . VAL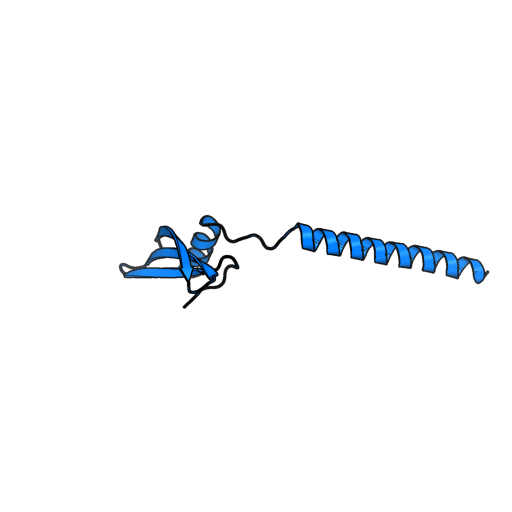 A 1 82 ? -7.160 -4.725 0.026 1.00 84.12 82 VAL A N 1
ATOM 602 C CA . VAL A 1 82 ? -6.111 -3.819 -0.453 1.00 84.12 82 VAL A CA 1
ATOM 603 C C . VAL A 1 82 ? -5.093 -4.643 -1.232 1.00 84.12 82 VAL A C 1
ATOM 605 O O . VAL A 1 82 ? -4.492 -5.561 -0.690 1.00 84.12 82 VAL A O 1
ATOM 608 N N . SER A 1 83 ? -4.897 -4.351 -2.511 1.00 84.31 83 SER A N 1
ATOM 609 C CA . SER A 1 83 ? -3.891 -5.014 -3.348 1.00 84.31 83 SER A CA 1
ATOM 610 C C . SER A 1 83 ? -2.462 -4.726 -2.857 1.00 84.31 83 SER A C 1
ATOM 612 O O . SER A 1 83 ? -2.214 -3.698 -2.225 1.00 84.31 83 SER A O 1
ATOM 614 N N . GLU A 1 84 ? -1.486 -5.574 -3.212 1.00 78.38 84 GLU A N 1
ATOM 615 C CA . GLU A 1 84 ? -0.048 -5.340 -2.948 1.00 78.38 84 GLU A CA 1
ATOM 616 C C . GLU A 1 84 ? 0.478 -3.998 -3.511 1.00 78.38 84 GLU A C 1
ATOM 618 O O . GLU A 1 84 ? 1.543 -3.528 -3.102 1.00 78.38 84 GLU A O 1
ATOM 623 N N . ASN A 1 85 ? -0.252 -3.377 -4.447 1.00 74.50 85 ASN A N 1
ATOM 624 C CA . ASN A 1 85 ? 0.055 -2.064 -5.023 1.00 74.50 85 ASN A CA 1
ATOM 625 C C . ASN A 1 85 ? -0.663 -0.880 -4.334 1.00 74.50 85 ASN A C 1
ATOM 627 O O . ASN A 1 85 ? -0.513 0.256 -4.781 1.00 74.50 85 ASN A O 1
ATOM 631 N N . GLY A 1 86 ? -1.459 -1.130 -3.289 1.00 70.94 86 GLY A N 1
ATOM 632 C CA . GLY A 1 86 ? -2.177 -0.112 -2.510 1.00 70.94 86 GLY A CA 1
ATOM 633 C C . GLY A 1 86 ? -3.552 0.274 -3.051 1.00 70.94 86 GLY A C 1
ATOM 634 O O . GLY A 1 86 ? -4.199 1.155 -2.492 1.00 70.94 86 GLY A O 1
ATOM 635 N N . GLN A 1 87 ? -4.027 -0.366 -4.121 1.00 80.56 87 GLN A N 1
ATOM 636 C CA . GLN A 1 87 ? -5.378 -0.136 -4.628 1.00 80.56 87 GLN A CA 1
ATOM 637 C C . GLN A 1 87 ? -6.424 -0.895 -3.814 1.00 80.56 87 GLN A C 1
ATOM 639 O O . GLN A 1 87 ? -6.248 -2.071 -3.496 1.00 80.56 87 GLN A O 1
ATOM 644 N N . LEU A 1 88 ? -7.549 -0.235 -3.542 1.00 81.88 88 LEU A N 1
ATOM 645 C CA . LEU A 1 88 ? -8.726 -0.893 -2.986 1.00 81.88 88 LEU A CA 1
ATOM 646 C C . LEU A 1 88 ? -9.359 -1.792 -4.047 1.00 81.88 88 LEU A C 1
ATOM 648 O O . LEU A 1 88 ? -9.645 -1.348 -5.160 1.00 81.88 88 LEU A O 1
ATOM 652 N N . MET A 1 89 ? -9.590 -3.047 -3.685 1.00 75.75 89 MET A N 1
ATOM 653 C CA . MET A 1 89 ? -10.273 -4.026 -4.517 1.00 75.75 89 MET A CA 1
ATOM 654 C C . MET A 1 89 ? -11.720 -4.145 -4.027 1.00 75.75 89 MET A C 1
ATOM 656 O O . MET A 1 89 ? -11.954 -4.402 -2.844 1.00 75.75 89 MET A O 1
ATOM 660 N N . HIS A 1 90 ? -12.670 -3.909 -4.935 1.00 63.47 90 HIS A N 1
ATOM 661 C CA . HIS A 1 90 ? -14.113 -4.029 -4.701 1.00 63.47 90 HIS A CA 1
ATOM 662 C C . HIS A 1 90 ? -14.639 -5.410 -5.091 1.00 63.47 90 HIS A C 1
ATOM 664 O O . HIS A 1 90 ? -14.168 -5.949 -6.118 1.00 63.47 90 HIS A O 1
#

Radius of gyration: 23.72 Å; chains: 1; bounding box: 59×44×48 Å

Foldseek 3Di:
DVVVVVVVVVVVVVVVVVVVVVVVVVVVVVDQQFDDQVNLVVLVCVVPVQKDFDDWDWDADDPFTWIWTWIDHPNDIDIWTAGRNGDTDD

Sequence (90 aa):
MVLWKGIGIMKNGILAIIGLCVWGGLLMLQGTPKVSEEIAADVVQTLHPQAEVENVTDTTVGSDRAYRVAYYEGGKAGVVAVSENGQLMH

Secondary structure (DSSP, 8-state):
--HHHHHHHHHHHHHHHHHHHHHHHHHHHH---PPPHHHHHHHHHHH-TT-EEEEEEEEEETTEEEEEEEEEETTEEEEEEEETTSPEE-

pLDDT: mean 74.6, std 10.11, range [48.41, 86.81]